Protein AF-A0A382U848-F1 (afdb_monomer_lite)

Structure (mmCIF, N/CA/C/O backbone):
data_AF-A0A382U848-F1
#
_entry.id   AF-A0A382U848-F1
#
loop_
_atom_site.group_PDB
_atom_site.id
_atom_site.type_symbol
_atom_site.label_atom_id
_atom_site.label_alt_id
_atom_site.label_comp_id
_atom_site.label_asym_id
_atom_site.label_entity_id
_atom_site.label_seq_id
_atom_site.pdbx_PDB_ins_code
_atom_site.Cartn_x
_atom_site.Cartn_y
_atom_site.Cartn_z
_atom_site.occupancy
_atom_site.B_iso_or_equiv
_atom_site.auth_seq_id
_atom_site.auth_comp_id
_atom_site.auth_asym_id
_atom_site.auth_atom_id
_atom_site.pdbx_PDB_model_num
ATOM 1 N N . MET A 1 1 ? -11.599 0.146 -5.713 1.00 91.06 1 MET A N 1
ATOM 2 C CA . MET A 1 1 ? -10.446 -0.407 -6.455 1.00 91.06 1 MET A CA 1
ATOM 3 C C . MET A 1 1 ? -10.721 -0.251 -7.938 1.00 91.06 1 MET A C 1
ATOM 5 O O . MET A 1 1 ? -11.852 -0.493 -8.336 1.00 91.06 1 MET A O 1
ATOM 9 N N . LEU A 1 2 ? -9.736 0.177 -8.727 1.00 95.31 2 LEU A N 1
ATOM 10 C CA . LEU A 1 2 ? -9.871 0.354 -10.175 1.00 95.31 2 LEU A CA 1
ATOM 11 C C . LEU A 1 2 ? -8.729 -0.374 -10.880 1.00 95.31 2 LEU A C 1
ATOM 13 O O . LEU A 1 2 ? -7.596 -0.339 -10.403 1.00 95.31 2 LEU A O 1
ATOM 17 N N . PHE A 1 3 ? -9.027 -0.989 -12.023 1.00 94.81 3 PHE A N 1
ATOM 18 C CA . PHE A 1 3 ? -8.029 -1.633 -12.869 1.00 94.81 3 PHE A CA 1
ATOM 19 C C . PHE A 1 3 ? -8.144 -1.128 -14.298 1.00 94.81 3 PHE A C 1
ATOM 21 O O . PHE A 1 3 ? -9.200 -1.228 -14.921 1.00 94.81 3 PHE A O 1
ATOM 28 N N . PHE A 1 4 ? -7.024 -0.664 -14.839 1.00 96.19 4 PHE A N 1
ATOM 29 C CA . PHE A 1 4 ? -6.902 -0.301 -16.244 1.00 96.19 4 PHE A CA 1
ATOM 30 C C . PHE A 1 4 ? -6.162 -1.432 -16.952 1.00 96.19 4 PHE A C 1
ATOM 32 O O . PHE A 1 4 ? -4.987 -1.689 -16.686 1.00 96.19 4 PHE A O 1
ATOM 39 N N . ARG A 1 5 ? -6.866 -2.169 -17.814 1.00 95.00 5 ARG A N 1
ATOM 40 C CA . ARG A 1 5 ? -6.292 -3.334 -18.500 1.00 95.00 5 ARG A CA 1
ATOM 41 C C . ARG A 1 5 ? -5.330 -2.887 -19.605 1.00 95.00 5 ARG A C 1
ATOM 43 O O . ARG A 1 5 ? -5.527 -1.835 -20.208 1.00 95.00 5 ARG A O 1
ATOM 50 N N . LYS A 1 6 ? -4.321 -3.722 -19.884 1.00 94.06 6 LYS A N 1
ATOM 51 C CA . LYS A 1 6 ? -3.410 -3.606 -21.043 1.00 94.06 6 LYS A CA 1
ATOM 52 C C . LYS A 1 6 ? -2.719 -2.235 -21.174 1.00 94.06 6 LYS A C 1
ATOM 54 O O . LYS A 1 6 ? -2.581 -1.708 -22.271 1.00 94.06 6 LYS A O 1
ATOM 59 N N . GLN A 1 7 ? -2.294 -1.651 -20.054 1.00 95.81 7 GLN A N 1
ATOM 60 C CA . GLN A 1 7 ? -1.588 -0.368 -20.050 1.00 95.81 7 GLN A CA 1
ATOM 61 C C . GLN A 1 7 ? -0.078 -0.564 -20.203 1.00 95.81 7 GLN A C 1
ATOM 63 O O . GLN A 1 7 ? 0.558 -1.207 -19.367 1.00 95.81 7 GLN A O 1
ATOM 68 N N . THR A 1 8 ? 0.507 0.062 -21.223 1.00 94.81 8 THR A N 1
ATOM 69 C CA . THR A 1 8 ? 1.956 0.060 -21.464 1.00 94.81 8 THR A CA 1
ATOM 70 C C . THR A 1 8 ? 2.513 1.449 -21.177 1.00 94.81 8 THR A C 1
ATOM 72 O O . THR A 1 8 ? 2.625 2.291 -22.064 1.00 94.81 8 THR A O 1
ATOM 75 N N . LEU A 1 9 ? 2.835 1.720 -19.910 1.00 96.31 9 LEU A N 1
ATOM 76 C CA . LEU A 1 9 ? 3.355 3.021 -19.483 1.00 96.31 9 LEU A CA 1
ATOM 77 C C . LEU A 1 9 ? 4.873 2.989 -19.284 1.00 96.31 9 LEU A C 1
ATOM 79 O O . LEU A 1 9 ? 5.431 2.065 -18.686 1.00 96.31 9 LEU A O 1
ATOM 83 N N . THR A 1 10 ? 5.542 4.054 -19.723 1.00 97.38 10 THR A N 1
ATOM 84 C CA . THR A 1 10 ? 6.920 4.348 -19.306 1.00 97.38 10 THR A CA 1
ATOM 85 C C . THR A 1 10 ? 6.926 4.907 -17.883 1.00 97.38 10 THR A C 1
ATOM 87 O O . THR A 1 10 ? 5.936 5.486 -17.437 1.00 97.38 10 THR A O 1
ATOM 90 N N . SER A 1 11 ? 8.056 4.831 -17.172 1.00 97.25 11 SER A N 1
ATOM 91 C CA . SER A 1 11 ? 8.193 5.410 -15.822 1.00 97.25 11 SER A CA 1
ATOM 92 C C . SER A 1 11 ? 7.822 6.899 -15.765 1.00 97.25 11 SER A C 1
ATOM 94 O O . SER A 1 11 ? 7.206 7.352 -14.802 1.00 97.25 11 SER A O 1
ATOM 96 N N . LYS A 1 12 ? 8.139 7.666 -16.821 1.00 97.81 12 LYS A N 1
ATOM 97 C CA . LYS A 1 12 ? 7.767 9.086 -16.939 1.00 97.81 12 LYS A CA 1
ATOM 98 C C . LYS A 1 12 ? 6.250 9.264 -17.035 1.00 97.81 12 LYS A C 1
ATOM 100 O O . LYS A 1 12 ? 5.698 10.105 -16.328 1.00 97.81 12 LYS A O 1
ATOM 105 N N . LEU A 1 13 ? 5.584 8.487 -17.893 1.00 98.00 13 LEU A N 1
ATOM 106 C CA . LEU A 1 13 ? 4.130 8.560 -18.070 1.00 98.00 13 LEU A CA 1
ATOM 107 C C . LEU A 1 13 ? 3.381 8.049 -16.839 1.00 98.00 13 LEU A C 1
ATOM 109 O O . LEU A 1 13 ? 2.405 8.669 -16.433 1.00 98.00 13 LEU A O 1
ATOM 113 N N . TYR A 1 14 ? 3.884 6.996 -16.197 1.00 97.62 14 TYR A N 1
ATOM 114 C CA . TYR A 1 14 ? 3.339 6.481 -14.945 1.00 97.62 14 TYR A CA 1
ATOM 115 C C . TYR A 1 14 ? 3.338 7.549 -13.844 1.00 97.62 14 TYR A C 1
ATOM 117 O O . TYR A 1 14 ? 2.308 7.813 -13.230 1.00 97.62 14 TYR A O 1
ATOM 125 N N . LEU A 1 15 ? 4.461 8.253 -13.657 1.00 96.88 15 LEU A N 1
ATOM 126 C CA . LEU A 1 15 ? 4.535 9.365 -12.705 1.00 96.88 15 LEU A CA 1
ATOM 127 C C . LEU A 1 15 ? 3.659 10.554 -13.111 1.00 96.88 15 LEU A C 1
ATOM 129 O O . LEU A 1 15 ? 3.100 11.213 -12.237 1.00 96.88 15 LEU A O 1
ATOM 133 N N . LYS A 1 16 ? 3.542 10.852 -14.413 1.00 97.75 16 LYS A N 1
ATOM 134 C CA . LYS A 1 16 ? 2.643 11.908 -14.907 1.00 97.75 16 LYS A CA 1
ATOM 135 C C . LYS A 1 16 ? 1.191 11.583 -14.557 1.00 97.75 16 LYS A C 1
ATOM 137 O O . LYS A 1 16 ? 0.505 12.444 -14.024 1.00 97.75 16 LYS A O 1
ATOM 142 N N . PHE A 1 17 ? 0.760 10.345 -14.792 1.00 97.06 17 PHE A N 1
ATOM 143 C CA . PHE A 1 17 ? -0.576 9.879 -14.434 1.00 97.06 17 PHE A CA 1
ATOM 144 C C . PHE A 1 17 ? -0.814 9.946 -12.921 1.00 97.06 17 PHE A C 1
ATOM 146 O O . PHE A 1 17 ? -1.809 10.517 -12.483 1.00 97.06 17 PHE A O 1
ATOM 153 N N . ALA A 1 18 ? 0.132 9.453 -12.117 1.00 96.44 18 ALA A N 1
ATOM 154 C CA . ALA A 1 18 ? 0.010 9.457 -10.661 1.00 96.44 18 ALA A CA 1
ATOM 155 C C . ALA A 1 18 ? -0.148 10.869 -10.069 1.00 96.44 18 ALA A C 1
ATOM 157 O O . ALA A 1 18 ? -0.897 11.061 -9.113 1.00 96.44 18 ALA A O 1
ATOM 158 N N . LYS A 1 19 ? 0.502 11.878 -10.665 1.00 96.88 19 LYS A N 1
ATOM 159 C CA . LYS A 1 19 ? 0.400 13.282 -10.232 1.00 96.88 19 LYS A CA 1
ATOM 160 C C . LYS A 1 19 ? -0.999 13.881 -10.387 1.00 96.88 19 LYS A C 1
ATOM 162 O O . LYS A 1 19 ? -1.315 14.814 -9.655 1.00 96.88 19 LYS A O 1
ATOM 167 N N . ASN A 1 20 ? -1.850 13.329 -11.254 1.00 97.12 20 ASN A N 1
ATOM 168 C CA . ASN A 1 20 ? -3.246 13.768 -11.366 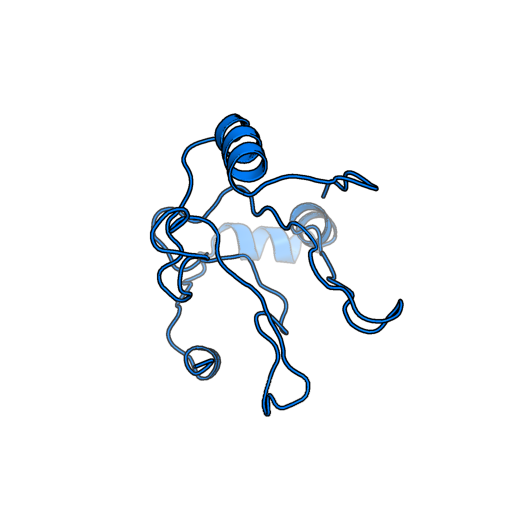1.00 97.12 20 ASN A CA 1
ATOM 169 C C . ASN A 1 20 ? -4.064 13.457 -10.097 1.00 97.12 20 ASN A C 1
ATOM 171 O O . ASN A 1 20 ? -5.118 14.045 -9.892 1.00 97.12 20 ASN A O 1
ATOM 175 N N . PHE A 1 21 ? -3.576 12.561 -9.231 1.00 95.81 21 PHE A N 1
ATOM 176 C CA . PHE A 1 21 ? -4.231 12.175 -7.976 1.00 95.81 21 PHE A CA 1
ATOM 177 C C . PHE A 1 21 ? -3.637 12.882 -6.747 1.00 95.81 21 PHE A C 1
ATOM 179 O O . PHE A 1 21 ? -4.150 12.725 -5.637 1.00 95.81 21 PHE A O 1
ATOM 186 N N . GLY A 1 22 ? -2.560 13.657 -6.924 1.00 95.12 22 GLY A N 1
ATOM 187 C CA . GLY A 1 22 ? -1.948 14.468 -5.875 1.00 95.12 22 GLY A CA 1
ATOM 188 C C . GLY A 1 22 ? -0.423 14.383 -5.811 1.00 95.12 22 GLY A C 1
ATOM 189 O O . GLY A 1 22 ? 0.268 13.954 -6.738 1.00 95.12 22 GLY A O 1
ATOM 190 N N . LYS A 1 23 ? 0.129 14.827 -4.675 1.00 94.94 23 LYS A N 1
ATOM 191 C CA . LYS A 1 23 ? 1.575 14.825 -4.426 1.00 94.94 23 LYS A CA 1
ATOM 192 C C . LYS A 1 23 ? 2.078 13.399 -4.194 1.00 94.94 23 LYS A C 1
ATOM 194 O O . LYS A 1 23 ? 1.591 12.697 -3.314 1.00 94.94 23 LYS A O 1
ATOM 199 N N . LEU A 1 24 ? 3.114 13.012 -4.935 1.00 94.06 24 LEU A N 1
ATOM 200 C CA . LEU A 1 24 ? 3.749 11.702 -4.793 1.00 94.06 24 LEU A CA 1
ATOM 201 C C . LEU A 1 24 ? 4.419 11.557 -3.419 1.00 94.06 24 LEU A C 1
ATOM 203 O O . LEU A 1 24 ? 5.293 12.355 -3.056 1.00 94.06 24 LEU A O 1
ATOM 207 N N . ALA A 1 25 ? 4.034 10.519 -2.681 1.00 88.94 25 ALA A N 1
ATOM 208 C CA . ALA A 1 25 ? 4.647 10.173 -1.407 1.00 88.94 25 ALA A CA 1
ATOM 209 C C . ALA A 1 25 ? 6.067 9.610 -1.606 1.00 88.94 25 ALA A C 1
ATOM 211 O O . ALA A 1 25 ? 6.378 8.998 -2.627 1.00 88.94 25 ALA A O 1
ATOM 212 N N . SER A 1 26 ? 6.949 9.830 -0.629 1.00 80.12 26 SER A N 1
ATOM 213 C CA . SER A 1 26 ? 8.179 9.038 -0.507 1.00 80.12 26 SER A CA 1
ATOM 214 C C . SER A 1 26 ? 7.860 7.781 0.287 1.00 80.12 26 SER A C 1
ATOM 216 O O . SER A 1 26 ? 7.251 7.891 1.349 1.00 80.12 26 SER A O 1
ATOM 218 N N . TYR A 1 27 ? 8.321 6.621 -0.173 1.00 77.62 27 TYR A N 1
ATOM 219 C CA . TYR A 1 27 ? 8.237 5.393 0.608 1.00 77.62 27 TYR A CA 1
ATOM 220 C C . TYR A 1 27 ? 9.576 5.152 1.323 1.00 77.62 27 TYR A C 1
ATOM 222 O O . TYR A 1 27 ? 10.569 4.887 0.653 1.00 77.62 27 TYR A O 1
ATOM 230 N N . PRO A 1 28 ? 9.656 5.278 2.661 1.00 68.56 28 PRO A N 1
ATOM 231 C CA . PRO A 1 28 ? 10.939 5.280 3.369 1.00 68.56 28 PRO A CA 1
ATOM 232 C C . PRO A 1 28 ? 11.620 3.904 3.437 1.00 68.56 28 PRO A C 1
ATOM 234 O O . PRO A 1 28 ? 12.810 3.833 3.715 1.00 68.56 28 PRO A O 1
ATOM 237 N N . ARG A 1 29 ? 10.877 2.813 3.216 1.00 72.69 29 ARG A N 1
ATOM 238 C CA . ARG A 1 29 ? 11.360 1.434 3.412 1.00 72.69 29 ARG A CA 1
ATOM 239 C C . ARG A 1 29 ? 11.947 0.784 2.166 1.00 72.69 29 ARG A C 1
ATOM 241 O O . ARG A 1 29 ? 12.693 -0.175 2.293 1.00 72.69 29 ARG A O 1
ATOM 248 N N . LEU A 1 30 ? 11.600 1.274 0.980 1.00 76.69 30 LEU A N 1
ATOM 249 C CA . LEU A 1 30 ? 12.002 0.657 -0.279 1.00 76.69 30 LEU A CA 1
ATOM 250 C C . LEU A 1 30 ? 12.724 1.671 -1.150 1.00 76.69 30 LEU A C 1
ATOM 252 O O . LEU A 1 30 ? 12.368 2.850 -1.198 1.00 76.69 30 LEU A O 1
ATOM 256 N N . ARG A 1 31 ? 13.736 1.187 -1.868 1.00 80.75 31 ARG A N 1
ATOM 257 C CA . ARG A 1 31 ? 14.482 2.009 -2.816 1.00 80.75 31 ARG A CA 1
ATOM 258 C C . ARG A 1 31 ? 13.590 2.386 -3.996 1.00 80.75 31 ARG A C 1
ATOM 260 O O . ARG A 1 31 ? 12.744 1.611 -4.447 1.00 80.75 31 ARG A O 1
ATOM 267 N N . GLY A 1 32 ? 13.810 3.595 -4.502 1.00 88.12 32 GLY A N 1
ATOM 268 C CA . GLY A 1 32 ? 13.239 4.008 -5.773 1.00 88.12 32 GLY A CA 1
ATOM 269 C C . GLY A 1 32 ? 13.822 3.200 -6.937 1.00 88.12 32 GLY A C 1
ATOM 270 O O . GLY A 1 32 ? 14.929 2.675 -6.844 1.00 88.12 32 GLY A O 1
ATOM 271 N N . LEU A 1 33 ? 13.094 3.148 -8.050 1.00 93.00 33 LEU A N 1
ATOM 272 C CA . LEU A 1 33 ? 13.432 2.384 -9.252 1.00 93.00 33 LEU A CA 1
ATOM 273 C C . LEU A 1 33 ? 14.814 2.742 -9.807 1.00 93.00 33 LEU A C 1
ATOM 275 O O . LEU A 1 33 ? 15.527 1.880 -10.306 1.00 93.00 33 LEU A O 1
ATOM 279 N N . SER A 1 34 ? 15.183 4.021 -9.759 1.00 93.88 34 SER A N 1
ATOM 280 C CA . SER A 1 34 ? 16.508 4.504 -10.150 1.00 93.88 34 SER A CA 1
ATOM 281 C C . SER A 1 34 ? 16.751 5.912 -9.609 1.00 93.88 34 SER A C 1
ATOM 283 O O . SER A 1 34 ? 15.823 6.562 -9.120 1.00 93.88 34 SER A O 1
ATOM 285 N N . LYS A 1 35 ? 17.972 6.439 -9.785 1.00 92.00 35 LYS A N 1
ATOM 286 C CA . LYS A 1 35 ? 18.290 7.853 -9.498 1.00 92.00 35 LYS A CA 1
ATOM 287 C C . LYS A 1 35 ? 17.350 8.824 -10.231 1.00 92.00 35 LYS A C 1
ATOM 289 O O . LYS A 1 35 ? 16.972 9.845 -9.670 1.00 92.00 35 LYS A O 1
ATOM 294 N N . LYS A 1 36 ? 16.935 8.486 -11.461 1.00 95.81 36 LYS A N 1
ATOM 295 C CA . LYS A 1 36 ? 16.009 9.295 -12.276 1.00 95.81 36 LYS A CA 1
ATOM 296 C C . LYS A 1 36 ? 14.552 9.178 -11.817 1.00 95.81 36 LYS A C 1
ATOM 298 O O . LYS A 1 36 ? 13.779 10.115 -11.997 1.00 95.81 36 LYS A O 1
ATOM 303 N N . TYR A 1 37 ? 14.167 8.046 -11.227 1.00 95.06 37 TYR A N 1
ATOM 304 C CA . TYR A 1 37 ? 12.795 7.780 -10.788 1.00 95.06 37 TYR A CA 1
ATOM 305 C C . TYR A 1 37 ? 12.733 7.344 -9.315 1.00 95.06 37 TYR A C 1
ATOM 307 O O . TYR A 1 37 ? 12.236 6.257 -9.012 1.00 95.06 37 TYR A O 1
ATOM 315 N N . PRO A 1 38 ? 13.175 8.195 -8.369 1.00 93.00 38 PRO A N 1
ATOM 316 C CA . PRO A 1 38 ? 13.276 7.821 -6.958 1.00 93.00 38 PRO A CA 1
ATOM 317 C C . PRO A 1 38 ? 11.908 7.644 -6.281 1.00 93.00 38 PRO A C 1
ATOM 319 O O . PRO A 1 38 ? 11.821 7.085 -5.195 1.00 93.00 38 PRO A O 1
ATOM 322 N N . LYS A 1 39 ? 10.830 8.133 -6.911 1.00 93.62 39 LYS A N 1
ATOM 323 C CA . LYS A 1 39 ? 9.446 8.059 -6.411 1.00 93.62 39 LYS A CA 1
ATOM 324 C C . LYS A 1 39 ? 8.674 6.829 -6.893 1.00 93.62 39 LYS A C 1
ATOM 326 O O . LYS A 1 39 ? 7.509 6.689 -6.545 1.00 93.62 39 LYS A O 1
ATOM 331 N N . ILE A 1 40 ? 9.282 5.975 -7.717 1.00 94.88 40 ILE A N 1
ATOM 332 C CA . ILE A 1 40 ? 8.684 4.695 -8.104 1.00 94.88 40 ILE A CA 1
ATOM 333 C C . ILE A 1 40 ? 9.297 3.631 -7.216 1.00 94.88 40 ILE A C 1
ATOM 335 O O . ILE A 1 40 ? 10.472 3.328 -7.362 1.00 94.88 40 ILE A O 1
ATOM 339 N N . THR A 1 41 ? 8.515 3.067 -6.314 1.00 92.75 41 THR A N 1
ATOM 340 C CA . THR A 1 41 ? 8.954 1.942 -5.493 1.00 92.75 41 THR A CA 1
ATOM 341 C C . THR A 1 41 ? 8.871 0.640 -6.288 1.00 92.75 41 THR A C 1
ATOM 343 O O 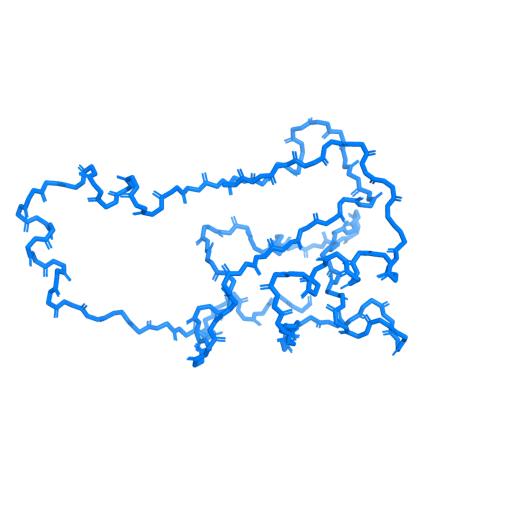. THR A 1 41 ? 7.889 0.409 -6.992 1.00 92.75 41 THR A O 1
ATOM 346 N N . VAL A 1 42 ? 9.904 -0.202 -6.190 1.00 91.12 42 VAL A N 1
ATOM 347 C CA . VAL A 1 42 ? 9.933 -1.517 -6.846 1.00 91.12 42 VAL A CA 1
ATOM 348 C C . VAL A 1 42 ? 9.461 -2.581 -5.865 1.00 91.12 42 VAL A C 1
ATOM 350 O O . VAL A 1 42 ? 10.077 -2.774 -4.822 1.00 91.12 42 VAL A O 1
ATOM 353 N N . VAL A 1 43 ? 8.387 -3.282 -6.226 1.00 91.00 43 VAL A N 1
ATOM 354 C CA . VAL A 1 43 ? 7.936 -4.498 -5.544 1.00 91.00 43 VAL A CA 1
ATOM 355 C C . VAL A 1 43 ? 8.316 -5.672 -6.436 1.00 91.00 43 VAL A C 1
ATOM 357 O O . VAL A 1 43 ? 7.796 -5.810 -7.543 1.00 91.00 43 VAL A O 1
ATOM 360 N N . GLN A 1 44 ? 9.277 -6.472 -5.986 1.00 90.25 44 GLN A N 1
ATOM 361 C CA . GLN A 1 44 ? 9.840 -7.579 -6.750 1.00 90.25 44 GLN A CA 1
ATOM 362 C C . GLN A 1 44 ? 10.111 -8.761 -5.825 1.00 90.25 44 GLN A C 1
ATOM 364 O O . GLN A 1 44 ? 10.585 -8.577 -4.710 1.00 90.25 44 GLN A O 1
ATOM 369 N N . ARG A 1 45 ? 9.860 -9.965 -6.342 1.00 89.06 45 ARG A N 1
ATOM 370 C CA . ARG A 1 45 ? 10.320 -11.229 -5.771 1.00 89.06 45 ARG A CA 1
ATOM 371 C C . ARG A 1 45 ? 11.048 -12.014 -6.857 1.00 89.06 45 ARG A C 1
ATOM 373 O O . ARG A 1 45 ? 10.500 -12.216 -7.942 1.00 89.06 45 ARG A O 1
ATOM 380 N N . LYS A 1 46 ? 12.289 -12.407 -6.599 1.00 90.31 46 LYS A N 1
ATOM 381 C CA . LYS A 1 46 ? 13.097 -13.271 -7.466 1.00 90.31 46 LYS A CA 1
ATOM 382 C C . LYS A 1 46 ? 12.896 -14.730 -7.068 1.00 90.31 46 LYS A C 1
ATOM 384 O O . LYS A 1 46 ? 12.560 -15.032 -5.929 1.00 90.31 46 LYS A O 1
ATOM 389 N N . ALA A 1 47 ? 13.159 -15.645 -7.999 1.00 89.56 47 ALA A N 1
ATOM 390 C CA . ALA A 1 47 ? 13.081 -17.084 -7.735 1.00 89.56 47 ALA A CA 1
ATOM 391 C C . ALA A 1 47 ? 14.054 -17.549 -6.633 1.00 89.56 47 ALA A C 1
ATOM 393 O O . ALA A 1 47 ? 13.781 -18.523 -5.944 1.00 89.56 47 ALA A O 1
ATOM 394 N N . SER A 1 48 ? 15.171 -16.837 -6.458 1.00 92.94 48 SER A N 1
ATOM 395 C CA . SER A 1 48 ? 16.172 -17.094 -5.419 1.00 92.94 48 SER A CA 1
ATOM 396 C C . SER A 1 48 ? 15.792 -16.559 -4.037 1.00 92.94 48 SER A C 1
ATOM 398 O O . SER A 1 48 ? 16.465 -16.900 -3.064 1.00 92.94 48 SER A O 1
ATOM 400 N N . ASP A 1 49 ? 14.786 -15.683 -3.941 1.00 89.81 49 ASP A N 1
ATOM 401 C CA . ASP A 1 49 ? 14.460 -15.009 -2.685 1.00 89.81 49 ASP A CA 1
ATOM 402 C C . ASP A 1 49 ? 13.831 -16.006 -1.706 1.00 89.81 49 ASP A C 1
ATOM 404 O O . ASP A 1 49 ? 12.842 -16.683 -2.006 1.00 89.81 49 ASP A O 1
ATOM 408 N N . LYS A 1 50 ? 14.411 -16.075 -0.507 1.00 87.62 50 LYS A N 1
ATOM 409 C CA . LYS A 1 50 ? 13.920 -16.880 0.614 1.00 87.62 50 LYS A CA 1
ATOM 410 C C . LYS A 1 50 ? 13.203 -15.961 1.605 1.00 87.62 50 LYS A C 1
ATOM 412 O O . LYS A 1 50 ? 13.600 -14.814 1.773 1.00 87.62 50 LYS A O 1
ATOM 417 N N . GLY A 1 51 ? 12.166 -16.464 2.273 1.00 85.19 51 GLY A N 1
ATOM 418 C CA . GLY A 1 51 ? 11.394 -15.695 3.259 1.00 85.19 51 GLY A CA 1
ATOM 419 C C . GLY A 1 51 ? 10.082 -15.101 2.722 1.00 85.19 51 GLY A C 1
ATOM 420 O O . GLY A 1 51 ? 9.693 -15.392 1.581 1.00 85.19 51 GLY A O 1
ATOM 421 N N . PRO A 1 52 ? 9.371 -14.316 3.554 1.00 82.56 52 PRO A N 1
ATOM 422 C CA . P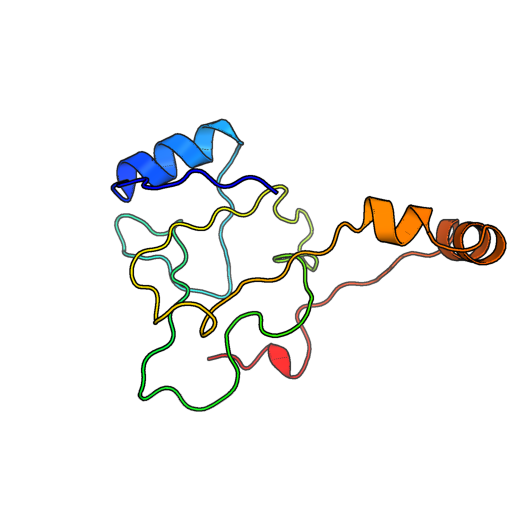RO A 1 52 ? 8.016 -13.845 3.272 1.00 82.56 52 PRO A CA 1
ATOM 423 C C . PRO A 1 52 ? 7.969 -12.888 2.080 1.00 82.56 52 PRO A C 1
ATOM 425 O O . PRO A 1 52 ? 8.975 -12.297 1.683 1.00 82.56 52 PRO A O 1
ATOM 428 N N . SER A 1 53 ? 6.792 -12.747 1.477 1.00 85.19 53 SER A N 1
ATOM 429 C CA . SER A 1 53 ? 6.588 -11.769 0.407 1.00 85.19 53 SER A CA 1
ATOM 430 C C . SER A 1 53 ? 6.340 -10.376 0.976 1.00 85.19 53 SER A C 1
ATOM 432 O O . SER A 1 53 ? 5.801 -10.202 2.070 1.00 85.19 53 SER A O 1
ATOM 434 N N . PHE A 1 54 ? 6.716 -9.350 0.213 1.00 84.50 54 PHE A N 1
ATOM 435 C CA . PHE A 1 54 ? 6.401 -7.979 0.591 1.00 84.50 54 PHE A CA 1
ATOM 436 C C . PHE A 1 54 ? 4.878 -7.788 0.655 1.00 84.50 54 PHE A C 1
ATOM 438 O O . PHE A 1 54 ? 4.188 -8.008 -0.338 1.00 84.50 54 PHE A O 1
ATOM 445 N N . GLY A 1 55 ? 4.371 -7.357 1.813 1.00 84.00 55 GLY A N 1
ATOM 446 C CA . GLY A 1 55 ? 2.952 -7.046 1.994 1.00 84.00 55 GLY A CA 1
ATOM 447 C C . GLY A 1 55 ? 2.021 -8.263 2.063 1.00 84.00 55 GLY A C 1
ATOM 448 O O . GLY A 1 55 ? 0.855 -8.141 1.711 1.00 84.00 55 GLY A O 1
ATOM 449 N N . GLU A 1 56 ? 2.517 -9.422 2.500 1.00 83.88 56 GLU A N 1
ATOM 450 C CA . GLU A 1 56 ? 1.772 -10.695 2.511 1.00 83.88 56 GLU A CA 1
ATOM 451 C C . GLU A 1 56 ? 0.538 -10.719 3.439 1.00 83.88 56 GLU A C 1
ATOM 453 O O . GLU A 1 56 ? -0.390 -11.489 3.214 1.00 83.88 56 GLU A O 1
ATOM 458 N N . GLN A 1 57 ? 0.485 -9.861 4.460 1.00 87.62 57 GLN A N 1
ATOM 459 C CA . GLN A 1 57 ? -0.664 -9.751 5.370 1.00 87.62 57 GLN A CA 1
ATOM 460 C C . GLN A 1 57 ? -1.602 -8.614 4.960 1.00 87.62 57 GLN A C 1
ATOM 462 O O . GLN A 1 57 ? -1.151 -7.629 4.381 1.00 87.62 57 GLN A O 1
ATOM 467 N N . PHE A 1 58 ? -2.888 -8.681 5.324 1.00 92.56 58 PHE A N 1
ATOM 468 C CA . PHE A 1 58 ? -3.808 -7.556 5.123 1.00 92.56 58 PHE A CA 1
ATOM 469 C C . PHE A 1 58 ? -3.286 -6.289 5.809 1.00 92.56 58 PHE A C 1
ATOM 471 O O . PHE A 1 58 ? -3.088 -6.247 7.023 1.00 92.56 58 PHE A O 1
ATOM 478 N N . HIS A 1 59 ? -3.081 -5.240 5.019 1.00 92.88 59 HIS A N 1
ATOM 479 C CA . HIS A 1 59 ? -2.578 -3.958 5.489 1.00 92.88 59 HIS A CA 1
ATOM 480 C C . HIS A 1 59 ? -3.077 -2.817 4.598 1.00 92.88 59 HIS A C 1
ATOM 482 O O . HIS A 1 59 ? -3.628 -3.027 3.518 1.00 92.88 59 HIS A O 1
ATOM 488 N N . THR A 1 60 ? -2.853 -1.588 5.058 1.00 92.94 60 THR A N 1
ATOM 489 C CA . THR A 1 60 ? -2.893 -0.390 4.216 1.00 92.94 60 THR A CA 1
ATOM 490 C C . THR A 1 60 ? -1.554 0.326 4.315 1.00 92.94 60 THR A C 1
ATOM 492 O O . THR A 1 60 ? -0.972 0.434 5.400 1.00 92.94 60 THR A O 1
ATOM 495 N N . ASP A 1 61 ? -1.049 0.796 3.177 1.00 91.00 61 ASP A N 1
ATOM 496 C CA . ASP A 1 61 ? 0.316 1.301 3.062 1.00 91.00 61 ASP A CA 1
ATOM 497 C C . ASP A 1 61 ? 0.606 2.440 4.039 1.00 91.00 61 ASP A C 1
ATOM 499 O O . ASP A 1 61 ? -0.109 3.438 4.101 1.00 91.00 61 ASP A O 1
ATOM 503 N N . SER A 1 62 ? 1.703 2.302 4.787 1.00 89.81 62 SER A N 1
ATOM 504 C CA . SER A 1 62 ? 2.273 3.361 5.628 1.00 89.81 62 SER A CA 1
ATOM 505 C C . SER A 1 62 ? 1.289 4.054 6.588 1.00 89.81 62 SER A C 1
ATOM 507 O O . SER A 1 62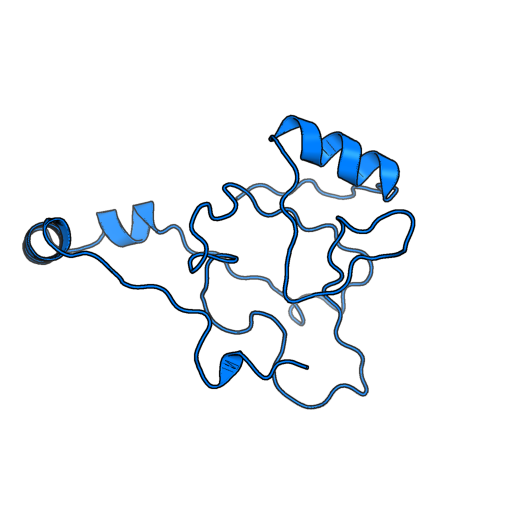 ? 1.495 5.220 6.937 1.00 89.81 62 SER A O 1
ATOM 509 N N . ILE A 1 63 ? 0.265 3.341 7.076 1.00 91.81 63 ILE A N 1
ATOM 510 C CA . ILE A 1 63 ? -0.727 3.871 8.036 1.00 91.81 63 ILE A CA 1
ATOM 511 C C . ILE A 1 63 ? -0.108 4.369 9.353 1.00 91.81 63 ILE A C 1
ATOM 513 O O . ILE A 1 63 ? -0.681 5.211 10.035 1.00 91.81 63 ILE A O 1
ATOM 517 N N . TYR A 1 64 ? 1.102 3.912 9.681 1.00 89.81 64 TYR A N 1
ATOM 518 C CA . TYR A 1 64 ? 1.885 4.381 10.828 1.00 89.81 64 TYR A CA 1
ATOM 519 C C . TYR A 1 64 ? 2.459 5.803 10.661 1.00 89.81 64 TYR A C 1
ATOM 521 O O . TYR A 1 64 ? 3.038 6.350 11.598 1.00 89.81 64 TYR A O 1
ATOM 529 N N . THR A 1 65 ? 2.385 6.403 9.470 1.00 89.56 65 THR A N 1
ATOM 530 C CA . THR A 1 65 ? 2.918 7.753 9.223 1.00 89.56 65 THR A CA 1
ATOM 531 C C . THR A 1 65 ? 1.907 8.838 9.597 1.00 89.56 65 THR A C 1
ATOM 533 O O . THR A 1 65 ? 0.701 8.622 9.567 1.00 89.56 65 THR A O 1
ATOM 536 N N . LYS A 1 66 ? 2.385 10.057 9.893 1.00 89.31 66 LYS A N 1
ATOM 537 C CA . LYS A 1 66 ? 1.513 11.197 10.252 1.00 89.31 66 LYS A CA 1
ATOM 538 C C . LYS A 1 66 ? 0.531 11.592 9.137 1.00 89.31 66 LYS A C 1
ATOM 540 O O . LYS A 1 66 ? -0.531 12.137 9.416 1.00 89.31 66 LYS A O 1
ATOM 545 N N . LYS A 1 67 ? 0.914 11.381 7.875 1.00 90.44 67 LYS A N 1
ATOM 546 C CA . LYS A 1 67 ? 0.111 11.677 6.679 1.00 90.44 67 LYS A CA 1
ATOM 547 C C . LYS A 1 67 ? 0.199 10.475 5.730 1.00 90.44 67 LYS A C 1
ATOM 549 O O . LYS A 1 67 ? 1.029 10.512 4.817 1.00 90.44 67 LYS A O 1
ATOM 554 N N . PRO A 1 68 ? -0.583 9.408 5.971 1.00 91.50 68 PRO A N 1
ATOM 555 C CA . PRO A 1 68 ? -0.512 8.201 5.160 1.00 91.50 68 PRO A CA 1
ATOM 556 C C . PRO A 1 68 ? -0.969 8.462 3.715 1.00 91.50 68 PRO A C 1
ATOM 558 O O . PRO A 1 68 ? -1.738 9.401 3.470 1.00 91.50 68 PRO A O 1
ATOM 561 N N . PRO A 1 69 ? -0.502 7.659 2.741 1.00 92.75 69 PRO A N 1
ATOM 562 C CA . PRO A 1 69 ? -0.949 7.754 1.358 1.00 92.75 69 PRO A CA 1
ATOM 563 C C . PRO A 1 69 ? -2.467 7.590 1.245 1.00 92.75 69 PRO A C 1
ATOM 565 O O . PRO A 1 69 ? -3.051 6.667 1.806 1.00 92.75 69 PRO A O 1
ATOM 568 N N . ARG A 1 70 ? -3.109 8.476 0.477 1.00 94.06 70 ARG A N 1
ATOM 569 C CA . ARG A 1 70 ? -4.545 8.368 0.170 1.00 94.06 70 ARG A CA 1
ATOM 570 C C . ARG A 1 70 ? -4.835 7.321 -0.906 1.00 94.06 70 ARG A C 1
ATOM 572 O O . ARG A 1 70 ? -5.909 6.732 -0.919 1.00 94.06 70 ARG A O 1
ATOM 579 N N . PHE A 1 71 ? -3.884 7.129 -1.817 1.00 95.19 71 PHE A N 1
ATOM 580 C CA . PHE A 1 71 ? -3.981 6.213 -2.944 1.00 95.19 71 PHE A CA 1
ATOM 581 C C . PHE A 1 71 ? -2.654 5.483 -3.128 1.00 95.19 71 PHE A C 1
ATOM 583 O O . PHE A 1 71 ? -1.591 6.105 -3.056 1.00 95.19 71 PHE A O 1
ATOM 590 N N . THR A 1 72 ? -2.742 4.196 -3.449 1.00 94.62 72 THR A N 1
ATOM 591 C CA . THR A 1 72 ? -1.625 3.380 -3.930 1.00 94.62 72 THR A CA 1
ATOM 592 C C . THR A 1 72 ? -1.884 3.024 -5.385 1.00 94.62 72 THR A C 1
ATOM 594 O O . THR A 1 72 ? -3.010 2.709 -5.772 1.00 94.62 72 THR A O 1
ATOM 597 N N . MET A 1 73 ? -0.836 3.089 -6.202 1.00 95.50 73 MET A N 1
ATOM 598 C CA . MET A 1 73 ? -0.875 2.683 -7.602 1.00 95.50 73 MET A CA 1
ATOM 599 C C . MET A 1 73 ? 0.153 1.585 -7.830 1.00 95.50 73 MET A C 1
ATOM 601 O O . MET A 1 73 ? 1.290 1.689 -7.365 1.00 95.50 73 MET A O 1
ATOM 605 N N . LEU A 1 74 ? -0.248 0.556 -8.572 1.00 95.19 74 LEU A N 1
ATOM 606 C CA . LEU A 1 74 ? 0.614 -0.540 -8.994 1.00 95.19 74 LEU A CA 1
ATOM 607 C C . LEU A 1 74 ? 0.591 -0.629 -10.519 1.00 95.19 74 LEU A C 1
ATOM 609 O O . LEU A 1 74 ? -0.471 -0.589 -11.139 1.00 95.19 74 LEU A O 1
ATOM 613 N N . LEU A 1 75 ? 1.775 -0.763 -11.116 1.00 95.81 75 LEU A N 1
ATOM 614 C CA . LEU A 1 75 ? 1.952 -1.025 -12.539 1.00 95.81 75 LEU A CA 1
ATOM 615 C C . LEU A 1 75 ? 2.684 -2.355 -12.699 1.00 95.81 75 LEU A C 1
ATOM 617 O O . LEU A 1 75 ? 3.868 -2.462 -12.380 1.00 95.81 75 LEU A O 1
ATOM 621 N N . SER A 1 76 ? 1.985 -3.361 -13.212 1.00 94.31 76 SER A N 1
ATOM 622 C CA . SER A 1 76 ? 2.564 -4.676 -13.476 1.00 94.31 76 SER A CA 1
ATOM 623 C C . SER A 1 76 ? 3.654 -4.593 -14.551 1.00 94.31 76 SER A C 1
ATOM 625 O O . SER A 1 76 ? 3.434 -4.041 -15.629 1.00 94.31 76 SER A O 1
ATOM 627 N N . LYS A 1 77 ? 4.834 -5.155 -14.263 1.00 93.06 77 LYS A N 1
ATOM 628 C CA . LYS A 1 77 ? 5.963 -5.245 -15.209 1.00 93.06 77 LYS A CA 1
ATOM 629 C C . LYS A 1 77 ? 6.264 -6.683 -15.607 1.00 93.06 77 LYS A C 1
ATOM 631 O O . LYS A 1 77 ? 6.304 -6.977 -16.793 1.00 93.06 77 LYS A O 1
ATOM 636 N N . LEU A 1 78 ? 6.438 -7.552 -14.618 1.00 92.50 78 LEU A N 1
ATOM 637 C CA . LEU A 1 78 ? 6.591 -8.993 -14.779 1.00 92.50 78 LEU A CA 1
ATOM 638 C C . LEU A 1 78 ? 5.603 -9.652 -13.820 1.00 92.50 78 LEU A C 1
ATOM 640 O O . LEU A 1 78 ? 5.571 -9.299 -12.643 1.00 92.50 78 LEU A O 1
ATOM 644 N N . VAL A 1 79 ? 4.770 -10.553 -14.332 1.00 91.44 79 VAL A N 1
ATOM 645 C CA . VAL A 1 79 ? 3.728 -11.234 -13.553 1.00 91.44 79 VAL A CA 1
ATOM 646 C C . VAL A 1 79 ? 3.848 -12.730 -13.834 1.00 91.44 79 VAL A C 1
ATOM 648 O O . VAL A 1 79 ? 3.965 -13.099 -15.005 1.00 91.44 79 VAL A O 1
ATOM 651 N N . PRO A 1 80 ? 3.861 -13.596 -12.804 1.00 90.88 80 PRO A N 1
ATOM 652 C CA . PRO A 1 80 ? 3.877 -15.038 -13.010 1.00 90.88 80 PRO A CA 1
ATOM 653 C C . PRO A 1 80 ? 2.552 -15.524 -13.615 1.00 90.88 80 PRO A C 1
ATOM 655 O O . PRO A 1 80 ? 1.614 -14.755 -13.830 1.00 90.88 80 PRO A O 1
ATOM 658 N N . GLN A 1 81 ? 2.462 -16.829 -13.873 1.00 92.75 81 GLN A N 1
ATOM 659 C CA . GLN A 1 81 ? 1.217 -17.452 -14.322 1.00 92.75 81 GLN A CA 1
ATOM 660 C C . GLN A 1 81 ? 0.037 -17.090 -13.403 1.00 92.75 81 GLN A C 1
ATOM 662 O O . GLN A 1 81 ? 0.194 -16.901 -12.192 1.00 92.75 81 GLN A O 1
ATOM 667 N N . LYS A 1 82 ? -1.156 -17.012 -14.003 1.00 91.81 82 LYS A N 1
ATOM 668 C CA . LYS A 1 82 ? -2.409 -16.668 -13.322 1.00 91.81 82 LYS A CA 1
ATOM 669 C C . LYS A 1 82 ? -2.575 -17.484 -12.032 1.00 91.81 82 LYS A C 1
ATOM 671 O O . LYS A 1 82 ? -2.354 -18.690 -12.031 1.00 91.81 82 LYS A O 1
ATOM 676 N N . GLY A 1 83 ? -2.973 -16.812 -10.952 1.00 89.50 83 GLY A N 1
ATOM 677 C CA . GLY A 1 83 ? -3.195 -17.429 -9.641 1.00 89.50 83 GLY A CA 1
ATOM 678 C C . GLY A 1 83 ? -1.978 -17.442 -8.713 1.00 89.50 83 GLY A C 1
ATOM 679 O O . GLY A 1 83 ? -2.156 -17.642 -7.521 1.00 89.50 83 GLY A O 1
ATOM 680 N N . LYS A 1 84 ? -0.759 -17.175 -9.208 1.00 88.31 84 LYS A N 1
ATOM 681 C CA . LYS A 1 84 ? 0.466 -17.241 -8.382 1.00 88.31 84 LYS A CA 1
ATOM 682 C C . LYS A 1 84 ? 0.839 -15.945 -7.657 1.00 88.31 84 LYS A C 1
ATOM 684 O O . LYS A 1 84 ? 1.687 -15.975 -6.775 1.00 88.31 84 LYS A O 1
ATOM 689 N N . ALA A 1 85 ? 0.273 -14.807 -8.055 1.00 88.94 85 ALA A N 1
ATOM 690 C CA . ALA A 1 85 ? 0.610 -13.493 -7.494 1.00 88.94 85 ALA A CA 1
ATOM 691 C C . ALA A 1 85 ? -0.608 -12.561 -7.478 1.00 88.94 85 ALA A C 1
ATOM 693 O O . ALA A 1 85 ? -0.544 -11.413 -7.921 1.00 88.94 85 ALA A O 1
ATOM 694 N N . ASN A 1 86 ? -1.749 -13.089 -7.036 1.00 91.88 86 ASN A N 1
ATOM 695 C CA . ASN A 1 86 ? -2.944 -12.277 -6.858 1.00 91.88 86 ASN A CA 1
ATOM 696 C C . ASN A 1 86 ? -2.725 -11.278 -5.712 1.00 91.88 86 ASN A C 1
ATOM 698 O O . ASN A 1 86 ? -2.023 -11.568 -4.747 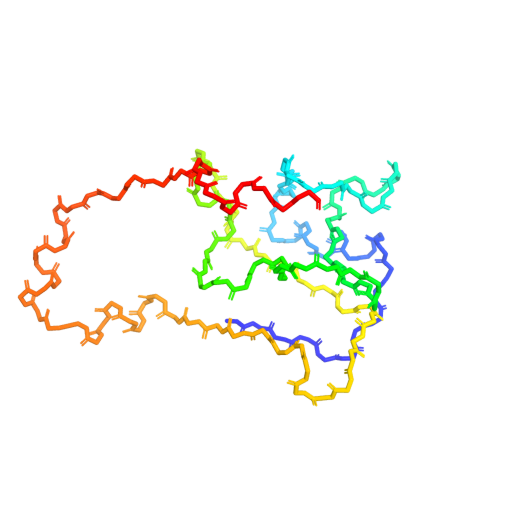1.00 91.88 86 ASN A O 1
ATOM 702 N N . THR A 1 87 ? -3.349 -10.108 -5.815 1.00 92.81 87 THR A N 1
ATOM 703 C CA . THR A 1 87 ? -3.440 -9.151 -4.709 1.00 92.81 87 THR A CA 1
ATOM 704 C C . THR A 1 87 ? -4.894 -9.063 -4.290 1.00 92.81 87 THR A C 1
ATOM 706 O O . THR A 1 87 ? -5.755 -8.715 -5.101 1.00 92.81 87 THR A O 1
ATOM 709 N N . GLU A 1 88 ? -5.163 -9.402 -3.038 1.00 93.75 88 GLU A N 1
ATOM 710 C CA . GLU A 1 88 ? -6.501 -9.344 -2.463 1.00 93.75 88 GLU A CA 1
ATOM 711 C C . GLU A 1 88 ? -6.789 -7.954 -1.895 1.00 93.75 88 GLU A C 1
ATOM 713 O O . GLU A 1 88 ? -5.895 -7.244 -1.437 1.00 93.75 88 GLU A O 1
ATOM 718 N N . PHE A 1 89 ? -8.060 -7.556 -1.933 1.00 95.50 89 PHE A N 1
ATOM 719 C CA . PHE A 1 89 ? -8.514 -6.267 -1.423 1.00 95.50 89 PHE A CA 1
ATOM 720 C C . PHE A 1 89 ? -9.781 -6.454 -0.595 1.00 95.50 89 PHE A C 1
ATOM 722 O O . PHE A 1 89 ? -10.680 -7.194 -0.985 1.00 95.50 89 PHE A O 1
ATOM 729 N N . CYS A 1 90 ? -9.877 -5.721 0.514 1.00 96.06 90 CYS A N 1
ATOM 730 C CA . CYS A 1 90 ? -11.048 -5.707 1.385 1.00 96.06 90 CYS A CA 1
ATOM 731 C C . CYS A 1 90 ? -11.535 -4.268 1.609 1.00 96.06 90 CYS A C 1
ATOM 733 O O . CYS A 1 90 ? -10.746 -3.370 1.919 1.00 96.06 90 CYS A O 1
ATOM 735 N N . SER A 1 91 ? -12.842 -4.041 1.455 1.00 97.25 91 SER A N 1
ATOM 736 C CA . SER A 1 91 ? -13.458 -2.735 1.703 1.00 97.25 91 SER A CA 1
ATOM 737 C C . SER A 1 91 ? -13.702 -2.534 3.194 1.00 97.25 91 SER A C 1
ATOM 739 O O . SER A 1 91 ? -14.607 -3.136 3.765 1.00 97.25 91 SER A O 1
ATOM 741 N N . GLN A 1 92 ? -12.951 -1.622 3.814 1.00 95.81 92 GLN A N 1
ATOM 742 C CA . GLN A 1 92 ? -13.138 -1.293 5.233 1.00 95.81 92 GLN A CA 1
ATOM 743 C C . GLN A 1 92 ? -14.479 -0.597 5.512 1.00 95.81 92 GLN A C 1
ATOM 745 O O . GLN A 1 92 ? -14.994 -0.685 6.623 1.00 95.81 92 GLN A O 1
ATOM 750 N N . TYR A 1 93 ? -15.085 0.042 4.505 1.00 96.69 93 TYR A N 1
ATOM 751 C CA . TYR A 1 93 ? -16.434 0.599 4.625 1.00 96.69 93 TYR A CA 1
ATOM 752 C C . TYR A 1 93 ? -17.493 -0.497 4.738 1.00 96.69 93 TYR A C 1
ATOM 754 O O . TYR A 1 93 ? -18.331 -0.434 5.630 1.00 96.69 93 TYR A O 1
ATOM 762 N N . LEU A 1 94 ? -17.435 -1.510 3.865 1.00 98.12 94 LEU A N 1
ATOM 763 C CA . LEU A 1 94 ? -18.367 -2.641 3.920 1.00 98.12 94 LEU A CA 1
ATOM 764 C C . LEU A 1 94 ? -18.132 -3.467 5.186 1.00 98.12 94 LEU A C 1
ATOM 766 O O . LEU A 1 94 ? -19.078 -3.718 5.919 1.00 98.12 94 LEU A O 1
ATOM 770 N N . ALA A 1 95 ? -16.867 -3.749 5.521 1.00 96.81 95 ALA A N 1
ATOM 771 C CA . ALA A 1 95 ? -16.519 -4.439 6.760 1.00 96.81 95 ALA A CA 1
ATOM 772 C C . ALA A 1 95 ? -17.076 -3.718 7.997 1.00 96.81 95 ALA A C 1
ATOM 774 O O . ALA A 1 95 ? -17.634 -4.363 8.877 1.00 96.81 95 ALA A O 1
ATOM 775 N N . TYR A 1 96 ? -16.976 -2.383 8.062 1.00 96.62 96 TYR A N 1
ATOM 776 C CA . TYR A 1 96 ? -17.584 -1.613 9.148 1.00 96.62 96 TYR A CA 1
ATOM 777 C C . TYR A 1 96 ? -19.114 -1.661 9.106 1.00 96.62 96 TYR A C 1
ATOM 779 O O . TYR A 1 96 ? -19.738 -1.809 10.155 1.00 96.62 96 TYR A O 1
ATOM 787 N N . ASN A 1 97 ? -19.726 -1.540 7.925 1.00 97.38 97 ASN A N 1
ATOM 788 C CA . ASN A 1 97 ? -21.180 -1.563 7.755 1.00 97.38 97 ASN A CA 1
ATOM 789 C C . ASN A 1 97 ? -21.808 -2.896 8.169 1.00 97.38 97 ASN A C 1
ATOM 791 O O . ASN A 1 97 ? -22.895 -2.874 8.745 1.00 97.38 97 ASN A O 1
ATOM 795 N N . ASP A 1 98 ? -21.111 -4.009 7.977 1.00 98.06 98 ASP A N 1
ATOM 796 C CA . ASP A 1 98 ? -21.610 -5.341 8.326 1.00 98.06 98 ASP A CA 1
ATOM 797 C C . ASP A 1 98 ? -21.469 -5.657 9.827 1.00 98.06 98 ASP A C 1
ATOM 799 O O . ASP A 1 98 ? -22.025 -6.637 10.324 1.00 98.06 98 ASP A O 1
ATOM 803 N N . LEU A 1 99 ? -20.777 -4.810 10.604 1.00 98.12 99 LEU A N 1
ATOM 804 C CA . LEU A 1 99 ? -20.679 -4.994 12.052 1.00 98.12 99 LEU A CA 1
ATOM 805 C C . LEU A 1 99 ? -22.039 -4.799 12.750 1.00 98.12 99 LEU A C 1
ATOM 807 O O . LEU A 1 99 ? -22.754 -3.828 12.464 1.00 98.12 99 LEU A O 1
ATOM 811 N N . PRO A 1 100 ? -22.350 -5.607 13.783 1.00 98.31 100 PRO A N 1
ATOM 812 C CA . PRO A 1 100 ? -23.491 -5.356 14.655 1.00 98.31 100 PRO A CA 1
ATOM 813 C C . PRO A 1 100 ? -23.428 -3.961 15.291 1.00 98.31 100 PRO A C 1
ATOM 815 O O . PRO A 1 100 ? -22.361 -3.504 15.717 1.00 98.31 100 PRO A O 1
ATOM 818 N N . ASN A 1 101 ? -24.581 -3.306 15.454 1.00 98.19 101 ASN A N 1
ATOM 819 C CA . ASN A 1 101 ? -24.660 -1.938 15.988 1.00 98.19 101 ASN A CA 1
ATOM 820 C C . ASN A 1 101 ? -23.965 -1.776 17.349 1.00 98.19 101 ASN A C 1
ATOM 822 O O . ASN A 1 101 ? -23.262 -0.787 17.565 1.00 98.19 101 ASN A O 1
ATOM 826 N N . LYS A 1 102 ? -24.064 -2.779 18.234 1.00 97.75 102 LYS A N 1
ATOM 827 C CA . LYS A 1 102 ? -23.365 -2.784 19.531 1.00 97.75 102 LYS A CA 1
ATOM 828 C C . LYS A 1 102 ? -21.842 -2.646 19.391 1.00 97.75 102 LYS A C 1
ATOM 830 O O . LYS A 1 102 ? -21.208 -1.928 20.161 1.00 97.75 102 LYS A O 1
ATOM 835 N N . ILE A 1 103 ? -21.252 -3.285 18.377 1.00 97.62 103 ILE A N 1
ATOM 836 C CA . ILE A 1 103 ? -19.811 -3.232 18.110 1.00 97.62 103 ILE A CA 1
ATOM 837 C C . ILE A 1 103 ? -19.443 -1.874 17.515 1.00 97.62 103 ILE A C 1
ATOM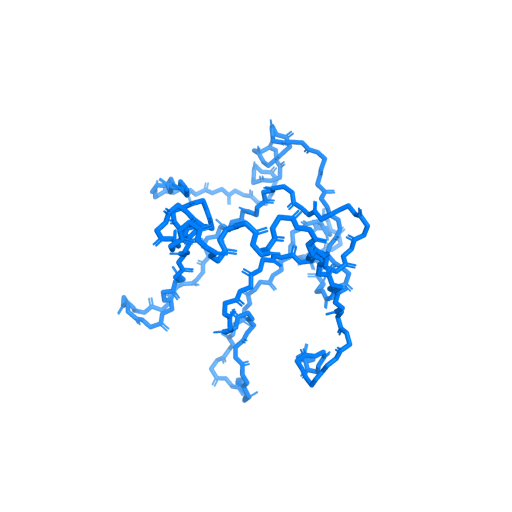 839 O O . ILE A 1 103 ? -18.496 -1.247 17.983 1.00 97.62 103 ILE A O 1
ATOM 843 N N . LYS A 1 104 ? -20.231 -1.363 16.559 1.00 97.50 104 LYS A N 1
ATOM 844 C CA . LYS A 1 104 ? -20.030 -0.017 15.992 1.00 97.50 104 LYS A CA 1
ATOM 845 C C . LYS A 1 104 ? -20.020 1.062 17.077 1.00 97.50 104 LYS A C 1
ATOM 847 O O . LYS A 1 104 ? -19.130 1.910 17.076 1.00 97.50 104 LYS A O 1
ATOM 852 N N . ILE A 1 105 ? -20.970 1.016 18.017 1.00 97.00 105 ILE A N 1
ATOM 853 C CA . ILE A 1 105 ? -21.056 1.955 19.150 1.00 97.00 105 ILE A CA 1
ATOM 854 C C . ILE A 1 105 ? -19.804 1.867 20.027 1.00 97.00 105 ILE A C 1
ATOM 856 O O . ILE A 1 105 ? -19.226 2.901 20.363 1.00 97.00 105 ILE A O 1
ATOM 860 N N . LYS A 1 106 ? -19.350 0.648 20.351 1.00 96.06 106 LYS A N 1
ATOM 861 C CA . LYS A 1 106 ? -18.121 0.431 21.126 1.00 96.06 106 LYS A CA 1
ATOM 862 C C . LYS A 1 106 ? -16.896 1.024 20.420 1.00 96.06 106 LYS A C 1
ATOM 864 O O . LYS A 1 106 ? -16.124 1.743 21.044 1.00 96.06 106 LYS A O 1
ATOM 869 N N . LEU A 1 107 ? -16.736 0.758 19.122 1.00 95.81 107 LEU A N 1
ATOM 870 C CA . LEU A 1 107 ? -15.568 1.186 18.345 1.00 95.81 107 LEU A CA 1
ATOM 871 C C . LEU A 1 107 ? -15.522 2.699 18.085 1.00 95.81 107 LEU A C 1
ATOM 873 O O . LEU A 1 107 ? -14.429 3.249 18.004 1.00 95.81 107 LEU A O 1
ATOM 877 N N . LYS A 1 108 ? -16.670 3.394 18.004 1.00 94.81 108 LYS A N 1
ATOM 878 C CA . LYS A 1 108 ? -16.736 4.850 17.737 1.00 94.81 108 LYS A CA 1
ATOM 879 C C . LYS A 1 108 ? -15.903 5.705 18.702 1.00 94.81 108 LYS A C 1
ATOM 881 O O . LYS A 1 108 ? -15.499 6.802 18.333 1.00 94.81 108 LYS A O 1
ATOM 886 N N . LYS A 1 109 ? -15.669 5.229 19.928 1.00 92.75 109 LYS A N 1
ATOM 887 C CA . LYS A 1 109 ? -14.913 5.954 20.964 1.00 92.75 109 LYS A CA 1
ATOM 888 C C . LYS A 1 109 ? -13.435 5.556 21.036 1.00 92.75 109 LYS A C 1
ATOM 890 O O . LYS A 1 109 ? -12.695 6.129 21.830 1.00 92.75 109 LYS A O 1
ATOM 895 N N . LEU A 1 110 ? -13.003 4.578 20.242 1.00 96.00 110 LEU A N 1
ATOM 896 C CA . LEU A 1 110 ? -11.646 4.044 20.297 1.00 96.00 110 LEU A CA 1
ATOM 897 C C . LEU A 1 110 ? -10.745 4.698 19.250 1.00 96.00 110 LEU A C 1
ATOM 899 O O . LEU A 1 110 ? -11.183 5.102 18.174 1.00 96.00 110 LEU A O 1
ATOM 903 N N . LYS A 1 111 ? -9.454 4.764 19.571 1.00 94.44 111 LYS A N 1
ATOM 904 C CA . LYS A 1 111 ? -8.396 5.191 18.655 1.00 94.44 111 LYS A CA 1
ATOM 905 C C . LYS A 1 111 ? -7.368 4.072 18.546 1.00 94.44 111 LYS A C 1
ATOM 907 O O . LYS A 1 111 ? -6.923 3.546 19.561 1.00 94.44 111 LYS A O 1
ATOM 912 N N . GLY A 1 112 ? -7.007 3.713 17.317 1.00 91.38 112 GLY A N 1
ATOM 913 C CA . GLY A 1 112 ? -5.927 2.766 17.046 1.00 91.38 112 GLY A CA 1
ATOM 914 C C . GLY A 1 112 ? -4.572 3.470 17.017 1.00 91.38 112 GLY A C 1
ATOM 915 O O . GLY A 1 112 ? -4.462 4.576 16.486 1.00 91.38 112 GLY A O 1
ATOM 916 N N . VAL A 1 113 ? -3.543 2.820 17.560 1.00 91.88 113 VAL A N 1
ATOM 917 C CA . VAL A 1 113 ? -2.146 3.246 17.413 1.00 91.88 113 VAL A CA 1
ATOM 918 C C . VAL A 1 113 ? -1.489 2.351 16.371 1.00 91.88 113 VAL A C 1
ATOM 920 O O . VAL A 1 113 ? -1.449 1.135 16.531 1.00 91.88 113 VAL A O 1
ATOM 923 N N . TYR A 1 114 ? -0.969 2.953 15.303 1.00 91.31 114 TYR A N 1
ATOM 924 C CA . TYR A 1 114 ? -0.311 2.236 14.215 1.00 91.31 114 TYR A CA 1
ATOM 925 C C . TYR A 1 114 ? 1.195 2.461 14.272 1.00 91.31 114 TYR A C 1
ATOM 927 O O . TYR A 1 114 ? 1.660 3.592 14.397 1.00 91.31 114 TYR A O 1
ATOM 935 N N . SER A 1 115 ? 1.963 1.381 14.156 1.00 87.88 115 SER A N 1
ATOM 936 C CA . SER A 1 115 ? 3.419 1.404 14.261 1.00 87.88 115 SER A CA 1
ATOM 937 C C . SER A 1 115 ? 4.051 0.554 13.167 1.00 87.88 115 SER A C 1
ATOM 939 O O . SER A 1 115 ? 3.492 -0.455 12.749 1.00 87.88 115 SER A O 1
ATOM 941 N N . SER A 1 116 ? 5.239 0.955 12.719 1.00 81.25 116 SER A N 1
ATOM 942 C CA . SER A 1 116 ? 6.110 0.137 11.867 1.00 81.25 116 SER A CA 1
ATOM 943 C C . SER A 1 116 ? 7.100 -0.715 12.669 1.00 81.25 116 SER A C 1
ATOM 945 O O . SER A 1 116 ? 7.945 -1.385 12.071 1.00 81.25 116 SER A O 1
ATOM 947 N N . LYS A 1 117 ? 7.026 -0.671 14.008 1.00 72.31 117 LYS A N 1
ATOM 948 C CA . LYS A 1 117 ? 7.814 -1.501 14.926 1.00 72.31 117 LYS A CA 1
ATOM 949 C C . LYS A 1 117 ? 7.117 -2.855 15.087 1.00 72.31 117 LYS A C 1
ATOM 951 O O . LYS A 1 117 ? 5.970 -2.899 15.518 1.00 72.31 117 LYS A O 1
ATOM 956 N N . GLY A 1 118 ? 7.801 -3.936 14.728 1.00 61.91 118 GLY A N 1
ATOM 957 C CA . GLY A 1 118 ? 7.300 -5.312 14.805 1.00 61.91 118 GLY A CA 1
ATOM 958 C C . GLY A 1 118 ? 8.171 -6.265 13.975 1.00 61.91 118 GLY A C 1
ATOM 959 O O . GLY A 1 118 ? 8.978 -5.780 13.181 1.00 61.91 118 GLY A O 1
ATOM 960 N N . PRO A 1 119 ? 8.032 -7.594 14.107 1.00 50.88 119 PRO A N 1
ATOM 961 C CA . PRO A 1 119 ? 8.873 -8.576 13.400 1.00 50.88 119 PRO A CA 1
ATOM 962 C C . PRO A 1 119 ? 8.859 -8.408 11.865 1.00 50.88 119 PRO A C 1
ATOM 964 O O . PRO A 1 119 ? 9.854 -8.666 11.200 1.00 50.88 119 PRO A O 1
ATOM 967 N N . ILE A 1 120 ? 7.781 -7.846 11.304 1.00 49.56 120 ILE A N 1
ATOM 968 C CA . ILE A 1 120 ? 7.606 -7.548 9.865 1.00 49.56 120 ILE A CA 1
ATOM 969 C C . ILE A 1 120 ? 8.475 -6.360 9.395 1.00 49.56 120 ILE A C 1
ATOM 971 O O . ILE A 1 120 ? 8.629 -6.105 8.205 1.00 49.56 120 ILE A O 1
ATOM 975 N N . SER A 1 121 ? 9.096 -5.620 10.319 1.00 50.50 121 SER A N 1
ATOM 976 C CA . SER A 1 121 ? 10.068 -4.569 9.989 1.00 50.50 121 SER A CA 1
ATOM 977 C C . SER A 1 121 ? 11.374 -5.099 9.389 1.00 50.50 121 SER A C 1
ATOM 979 O O . SER A 1 121 ? 12.154 -4.299 8.871 1.00 50.50 121 SER A O 1
ATOM 981 N N . VAL A 1 122 ? 11.568 -6.421 9.425 1.00 46.31 122 VAL A N 1
ATOM 982 C CA . VAL A 1 122 ? 12.730 -7.153 8.915 1.00 46.31 122 VAL A CA 1
ATOM 983 C C . VAL A 1 122 ? 12.390 -7.825 7.579 1.00 46.31 122 VAL A C 1
ATOM 985 O O . VAL A 1 122 ? 12.589 -9.016 7.384 1.00 46.31 122 VAL A O 1
ATOM 988 N N . THR A 1 123 ? 11.824 -7.081 6.635 1.00 43.91 123 THR A N 1
ATOM 989 C CA . THR A 1 123 ? 11.897 -7.457 5.214 1.00 43.91 123 THR A CA 1
ATOM 990 C C . THR A 1 123 ? 12.985 -6.600 4.585 1.00 43.91 123 THR A C 1
ATOM 992 O O . THR A 1 123 ? 12.706 -5.517 4.065 1.00 43.91 123 THR A O 1
ATOM 995 N N . THR A 1 124 ? 14.230 -7.035 4.785 1.00 37.28 124 THR A N 1
ATOM 996 C CA . THR A 1 124 ? 15.437 -6.570 4.081 1.00 37.28 124 THR A CA 1
ATOM 997 C C . THR A 1 124 ? 15.510 -7.141 2.679 1.00 37.28 124 THR A C 1
ATOM 999 O O . THR A 1 124 ? 15.219 -8.349 2.544 1.00 37.28 124 THR A O 1
#

Secondary structure (DSSP, 8-state):
----TT----HHHHHHHHHTTSPPPP-TTS-BS-SS-TTSB-----TT--SPPTT-SS--TTTTSSS--S------SS--STTSS------HHHHHHTS-HHHHHHHTT------S-SGGG---

Sequence (124 aa):
MLFFRKQTLTSKLYLKFAKNFGKLASYPRLRGLSKKYPKITVVQRKASDKGPSFGEQFHTDSIYTKKPPRFTMLLSKLVPQKGKANTEFCSQYLAYNDLPNKIKIKLKKLKGVYSSKGPISVTT

Radius of gyration: 17.31 Å; chains: 1; bounding box: 43×32×43 Å

InterPro domains:
  IPR003819 TauD/TfdA-like domain [PF02668] (2-115)
  IPR042098 Glutarate 2-hydroxylase superfamily [G3DSA:3.60.130.10] (1-123)
  IPR051323 Alpha-ketoglutarate-dependent sulfate ester dioxygenase-like [PTHR30468] (2-118)

Foldseek 3Di:
DDDDPPDDDDLVRVVVVVCVVHDQDQDPQAAAPDPVGRSHGDQDDDPPDDDDGVPNDDDDPPPQDPDGDPDDDDDDDDDDPPPPDDDDDDDPVVVLVPDDPVVNVVCVPDDDRDDCDDPSVPPD

pLDDT: mean 89.69, std 11.57, range [37.28, 98.31]

Organism: NCBI:txid408172